Protein AF-W2C7Q3-F1 (afdb_monomer)

Sequence (126 aa):
GCTHACKYCYASFMKRFTGHKEEWGTFLDVKHWPAIKNPKKYAGQRVVIGSVTDGYNPEEATFRRTRKLLEELKDSDAEILICTKSDLVLRDLDLLRQMKKVTVSWSVNTLDETFRADMDKAVSIE

InterPro domains:
  IPR007197 Radical SAM [PF04055] (1-122)
  IPR007197 Radical SAM [SFLDS00029] (1-121)
  IPR040086 Protein MJ0683-like [PTHR43432] (1-119)
  IPR040086 Protein MJ0683-like [SFLDG01084] (1-121)
  IPR058240 Radical SAM superfamily [SSF102114] (1-119)

Secondary structure (DSSP, 8-state):
--TT--TT-GGGGGGGGT---SPTTS----------S-GGGGTTPEEEESSSS-SS-TTHHHH-HHHHHHHHHTTS-PEEEEEES-GGGGGGHHHHTTSSEEEEEE----S-HHHHHHH--PPP--

pLDDT: mean 95.61, std 2.41, range [86.12, 98.5]

Organism: NCBI:txid1411148

Foldseek 3Di:
DAQQQFPPAPLQVVVVVVPDPDHRNPDDDDDDDDQDPQLLVQAAHEDEACPRYAPPHPCCVPNVRSVSVLVSNLPHNHAYEHEHLEPSVVVNVVSQVSHDHYDYHHDDPDLDPVVSVVGGNGDHPD

Nearest PDB structures (foldseek):
  8ap6-assembly1_G1  TM=4.027E-01  e=3.257E+00  Trypanosoma brucei brucei
  6ylh-assembly1_b  TM=4.382E-01  e=3.707E+00  Saccharomyces cerevisiae
  3qz6-assembly1_A  TM=4.583E-01  e=4.803E+00  Desulfitobacterium hafniense DCB-2
  2qpx-assembly1_A  TM=5.039E-01  e=9.178E+00  Lacticaseibacillus paracasei ATCC 334
  2psj-assembly2_B  TM=3.686E-01  e=7.557E+00  Renilla reniformis

Structure (mmCIF, N/CA/C/O backbone):
data_AF-W2C7Q3-F1
#
_entry.id   AF-W2C7Q3-F1
#
loop_
_atom_site.group_PDB
_atom_site.id
_atom_site.type_symbol
_atom_site.label_atom_id
_atom_site.label_alt_id
_atom_site.label_comp_id
_atom_site.label_asym_id
_atom_site.label_entity_id
_atom_site.label_seq_id
_atom_site.pdbx_PDB_ins_code
_atom_site.Cartn_x
_atom_site.Cartn_y
_atom_site.Cartn_z
_atom_site.occupancy
_atom_site.B_iso_or_equiv
_atom_site.auth_seq_id
_atom_site.auth_comp_id
_atom_site.auth_asym_id
_atom_site.auth_atom_id
_atom_site.pdbx_PDB_model_num
ATOM 1 N N . GLY A 1 1 ? 14.105 0.275 1.279 1.00 92.25 1 GLY A N 1
ATOM 2 C CA . GLY A 1 1 ? 13.764 0.535 -0.143 1.00 92.25 1 GLY A CA 1
ATOM 3 C C . GLY A 1 1 ? 12.392 -0.009 -0.539 1.00 92.25 1 GLY A C 1
ATOM 4 O O . GLY A 1 1 ? 11.542 -0.166 0.331 1.00 92.25 1 GLY A O 1
ATOM 5 N N . CYS A 1 2 ? 12.158 -0.230 -1.839 1.00 96.12 2 CYS A N 1
ATOM 6 C CA . CYS A 1 2 ? 10.900 -0.724 -2.432 1.00 96.12 2 CYS A CA 1
ATOM 7 C C . CYS A 1 2 ? 11.222 -1.590 -3.661 1.00 96.12 2 CYS A C 1
ATOM 9 O O . CYS A 1 2 ? 11.786 -1.076 -4.626 1.00 96.12 2 CYS A O 1
ATOM 11 N N . THR A 1 3 ? 10.884 -2.875 -3.638 1.00 96.50 3 THR A N 1
ATOM 12 C CA . THR A 1 3 ? 11.326 -3.890 -4.614 1.00 96.50 3 THR A CA 1
ATOM 13 C C . THR A 1 3 ? 10.431 -3.992 -5.846 1.00 96.50 3 THR A C 1
ATOM 15 O O . THR A 1 3 ? 10.811 -4.644 -6.818 1.00 96.50 3 THR A O 1
ATOM 18 N N . HIS A 1 4 ? 9.324 -3.237 -5.891 1.00 96.19 4 HIS A N 1
ATOM 19 C CA . HIS A 1 4 ? 8.619 -2.959 -7.151 1.00 96.19 4 HIS A CA 1
ATOM 20 C C . HIS A 1 4 ? 9.514 -2.278 -8.198 1.00 96.19 4 HIS A C 1
ATOM 22 O O . HIS A 1 4 ? 9.216 -2.361 -9.386 1.00 96.19 4 HIS A O 1
ATOM 28 N N . ALA A 1 5 ? 10.603 -1.623 -7.765 1.00 96.19 5 ALA A N 1
ATOM 29 C CA . ALA A 1 5 ? 11.681 -1.133 -8.625 1.00 96.19 5 ALA A CA 1
ATOM 30 C C . ALA A 1 5 ? 11.218 -0.250 -9.800 1.00 96.19 5 ALA A C 1
ATOM 32 O O . ALA A 1 5 ? 11.832 -0.266 -10.863 1.00 96.19 5 ALA A O 1
ATOM 33 N N . CYS A 1 6 ? 10.140 0.525 -9.617 1.00 96.75 6 CYS A N 1
ATOM 34 C CA . CYS A 1 6 ? 9.582 1.336 -10.696 1.00 96.75 6 CYS A CA 1
ATOM 35 C C . CYS A 1 6 ? 10.639 2.307 -11.246 1.00 96.75 6 CYS A C 1
ATOM 37 O O . CYS A 1 6 ? 11.153 3.140 -10.489 1.00 96.75 6 CYS A O 1
ATOM 39 N N . LYS A 1 7 ? 10.908 2.263 -12.557 1.00 96.38 7 LYS A N 1
ATOM 40 C CA . LYS A 1 7 ? 11.866 3.167 -13.228 1.00 96.38 7 LYS A CA 1
ATOM 41 C C . LYS A 1 7 ? 11.490 4.648 -13.062 1.00 96.38 7 LYS A C 1
ATOM 43 O O . LYS A 1 7 ? 12.357 5.511 -13.032 1.00 96.38 7 LYS A O 1
ATOM 48 N N . TYR A 1 8 ? 10.197 4.935 -12.895 1.00 95.25 8 TYR A N 1
ATOM 49 C CA . TYR A 1 8 ? 9.626 6.274 -12.696 1.00 95.25 8 TYR A CA 1
ATOM 50 C C . TYR A 1 8 ? 9.462 6.671 -11.213 1.00 95.25 8 TYR A C 1
ATOM 52 O O . TYR 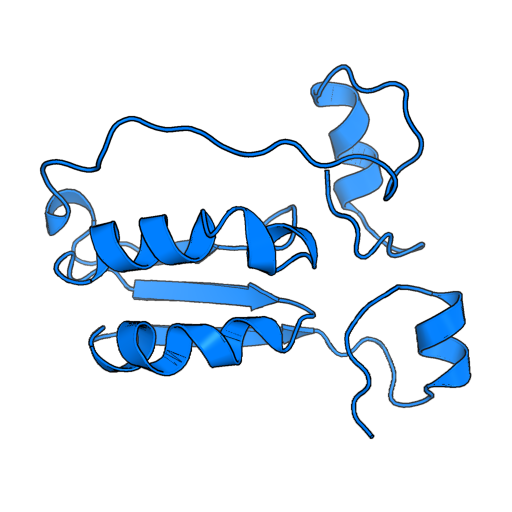A 1 8 ? 8.779 7.645 -10.892 1.00 95.25 8 TYR A O 1
ATOM 60 N N . CYS A 1 9 ? 10.027 5.909 -10.269 1.00 95.81 9 CYS A N 1
ATOM 61 C CA . CYS A 1 9 ? 9.785 6.139 -8.847 1.00 95.81 9 CYS A CA 1
ATOM 62 C C . CYS A 1 9 ? 10.462 7.418 -8.336 1.00 95.81 9 CYS A C 1
ATOM 64 O O . CYS A 1 9 ? 11.691 7.493 -8.266 1.00 95.81 9 CYS A O 1
ATOM 66 N N . TYR A 1 10 ? 9.673 8.376 -7.843 1.00 93.31 10 TYR A N 1
ATOM 67 C CA . TYR A 1 10 ? 10.215 9.581 -7.204 1.00 93.31 10 TYR A CA 1
ATOM 68 C C . TYR A 1 10 ? 11.012 9.268 -5.922 1.00 93.31 10 TYR A C 1
ATOM 70 O O . TYR A 1 10 ? 11.939 9.995 -5.568 1.00 93.31 10 TYR A O 1
ATOM 78 N N . ALA A 1 11 ? 10.686 8.173 -5.221 1.00 93.88 11 ALA A N 1
ATOM 79 C CA . ALA A 1 11 ? 11.367 7.784 -3.988 1.00 93.88 11 ALA A CA 1
ATOM 80 C C . ALA A 1 11 ? 12.809 7.300 -4.222 1.00 93.88 11 ALA A C 1
ATOM 82 O O . ALA A 1 11 ? 13.586 7.251 -3.268 1.00 93.88 11 ALA A O 1
ATOM 83 N N . SER A 1 12 ? 13.207 7.040 -5.474 1.00 93.50 12 SER A N 1
ATOM 84 C CA . SER A 1 12 ? 14.613 6.807 -5.835 1.00 93.50 12 SER A CA 1
ATOM 85 C C . SER A 1 12 ? 15.519 7.953 -5.370 1.00 93.50 12 SER A C 1
ATOM 87 O O . SER A 1 12 ? 16.609 7.714 -4.855 1.00 93.50 12 SER A O 1
ATOM 89 N N . PHE A 1 13 ? 15.027 9.195 -5.419 1.00 90.56 13 PHE A N 1
ATOM 90 C CA . PHE A 1 13 ? 15.721 10.364 -4.887 1.00 90.56 13 PHE A CA 1
ATOM 91 C C . PHE A 1 13 ? 15.902 10.306 -3.366 1.00 90.56 13 PHE A C 1
ATOM 93 O O . PHE A 1 13 ? 16.940 10.718 -2.843 1.00 90.56 13 PHE A O 1
ATOM 100 N N . MET A 1 14 ? 14.921 9.758 -2.640 1.00 88.19 14 MET A N 1
ATOM 101 C CA . MET A 1 14 ? 14.968 9.653 -1.179 1.00 88.19 14 MET A CA 1
ATOM 102 C C . MET A 1 14 ? 16.081 8.718 -0.695 1.00 88.19 14 MET A C 1
ATOM 104 O O . MET A 1 14 ? 16.545 8.886 0.433 1.00 88.19 14 MET A O 1
ATOM 108 N N . LYS A 1 15 ? 16.582 7.805 -1.547 1.00 90.06 15 LYS A N 1
ATOM 109 C CA . LYS A 1 15 ? 17.728 6.922 -1.254 1.00 90.06 15 LYS A CA 1
ATOM 110 C C . LYS A 1 15 ? 18.928 7.697 -0.699 1.00 90.06 15 LYS A C 1
ATOM 112 O O . LYS A 1 15 ? 19.578 7.213 0.227 1.00 90.06 15 LYS A O 1
ATOM 117 N N . ARG A 1 16 ? 19.177 8.928 -1.168 1.00 89.38 16 ARG A N 1
ATOM 118 C CA . ARG A 1 16 ? 20.306 9.764 -0.710 1.00 89.38 16 ARG A CA 1
ATOM 119 C C . ARG A 1 16 ? 20.311 10.048 0.799 1.00 89.38 16 ARG A C 1
ATOM 121 O O . ARG A 1 16 ? 21.359 10.352 1.351 1.00 89.38 16 ARG A O 1
ATOM 128 N N . PHE A 1 17 ? 19.156 9.945 1.459 1.00 89.75 17 PHE A N 1
ATOM 129 C CA . PHE A 1 17 ? 19.003 10.171 2.899 1.00 89.75 17 PHE A CA 1
ATOM 130 C C . PHE A 1 17 ? 19.083 8.889 3.735 1.00 89.75 17 PHE A C 1
ATOM 132 O O . PHE A 1 17 ? 18.978 8.948 4.955 1.00 89.75 17 PHE A O 1
ATOM 139 N N . THR A 1 18 ? 19.222 7.730 3.090 1.00 87.88 18 THR A N 1
ATOM 140 C CA . THR A 1 18 ? 19.127 6.419 3.750 1.00 87.88 18 THR A 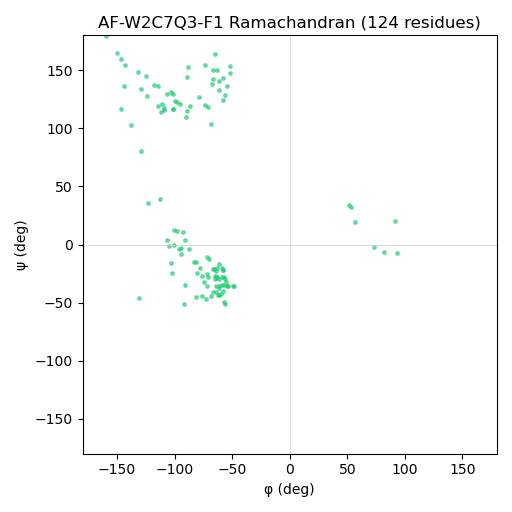CA 1
ATOM 141 C C . THR A 1 18 ? 20.482 5.755 3.989 1.00 87.88 18 THR A C 1
ATOM 143 O O . THR A 1 18 ? 20.569 4.831 4.785 1.00 87.88 18 THR A O 1
ATOM 146 N N . GLY A 1 19 ? 21.543 6.215 3.318 1.00 90.44 19 GLY A N 1
ATOM 147 C CA . GLY A 1 19 ? 22.880 5.615 3.403 1.00 90.44 19 GLY A CA 1
ATOM 148 C C . GLY A 1 19 ? 23.100 4.388 2.507 1.00 90.44 19 GLY A C 1
ATOM 149 O O . GLY A 1 19 ? 24.241 3.946 2.380 1.00 90.44 19 GLY A O 1
ATOM 150 N N . HIS A 1 20 ? 22.059 3.879 1.837 1.00 93.81 20 HIS A N 1
ATOM 151 C CA . HIS A 1 20 ? 22.189 2.790 0.865 1.00 93.81 20 HIS A CA 1
ATOM 152 C C . HIS A 1 20 ? 22.964 3.223 -0.380 1.00 93.81 20 HIS A C 1
ATOM 154 O O . HIS A 1 20 ? 22.742 4.305 -0.937 1.00 93.81 20 HIS A O 1
ATOM 160 N N . LYS A 1 21 ? 23.844 2.341 -0.851 1.00 93.19 21 LYS A N 1
ATOM 161 C CA . LYS A 1 21 ? 24.610 2.495 -2.098 1.00 93.19 21 LYS A CA 1
ATOM 162 C C . LYS A 1 21 ? 24.023 1.650 -3.229 1.00 93.19 21 LYS A C 1
ATOM 164 O O . LYS A 1 21 ? 24.152 2.038 -4.384 1.00 93.19 21 LYS A O 1
ATOM 169 N N . GLU A 1 22 ? 23.308 0.585 -2.887 1.00 94.88 22 GLU A N 1
ATOM 170 C CA . GLU A 1 22 ? 22.643 -0.377 -3.768 1.00 94.88 22 GLU A CA 1
ATOM 171 C C . GLU A 1 22 ? 21.630 0.293 -4.701 1.00 94.88 22 GLU A C 1
ATOM 173 O O . GLU A 1 22 ? 20.945 1.234 -4.303 1.00 94.88 22 GLU A O 1
ATOM 178 N N . GLU A 1 23 ? 21.516 -0.174 -5.942 1.00 93.56 23 GLU A N 1
A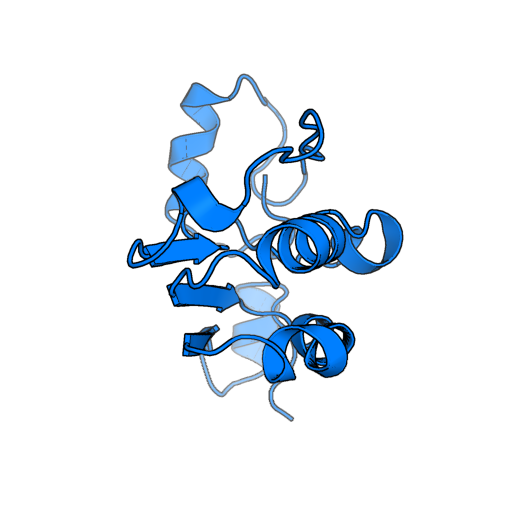TOM 179 C CA . GLU A 1 23 ? 20.585 0.377 -6.934 1.00 93.56 23 GLU A CA 1
ATOM 180 C C . GLU A 1 23 ? 19.132 0.472 -6.424 1.00 93.56 23 GLU A C 1
ATOM 182 O O . GLU A 1 23 ? 18.665 -0.320 -5.600 1.00 93.56 23 GLU A O 1
ATOM 187 N N . TRP A 1 24 ? 18.386 1.484 -6.883 1.00 94.94 24 TRP A N 1
ATOM 188 C CA . TRP A 1 24 ? 16.983 1.604 -6.477 1.00 94.94 24 TRP A CA 1
ATOM 189 C C . TRP A 1 24 ? 16.198 0.375 -6.944 1.00 94.94 24 TRP A C 1
ATOM 191 O O . TRP A 1 24 ? 16.307 -0.047 -8.091 1.00 94.94 24 TRP A O 1
ATOM 201 N N . GLY A 1 25 ? 15.397 -0.198 -6.047 1.00 95.19 25 GLY A N 1
ATOM 202 C CA . GLY A 1 25 ? 14.652 -1.418 -6.340 1.00 95.19 25 GLY A CA 1
ATOM 203 C C . GLY A 1 25 ? 15.345 -2.720 -5.952 1.00 95.19 25 GLY A C 1
ATOM 204 O O . GLY A 1 25 ? 14.698 -3.763 -6.013 1.00 95.19 25 GLY A O 1
ATOM 205 N N . THR A 1 26 ? 16.611 -2.687 -5.523 1.00 95.56 26 THR A N 1
ATOM 206 C CA . THR A 1 26 ? 17.359 -3.900 -5.139 1.00 95.56 26 THR A CA 1
ATOM 207 C C . THR A 1 26 ? 17.532 -4.074 -3.631 1.00 95.56 26 THR A C 1
ATOM 209 O O . THR A 1 26 ? 18.104 -5.070 -3.199 1.00 95.56 26 THR A O 1
ATOM 212 N N . PHE A 1 27 ? 17.034 -3.133 -2.825 1.00 95.00 27 PHE A N 1
ATOM 213 C CA . PHE A 1 27 ? 17.126 -3.182 -1.367 1.00 95.00 27 PHE A CA 1
ATOM 214 C C . PHE A 1 27 ? 15.777 -2.909 -0.696 1.00 95.00 27 PHE A C 1
ATOM 216 O O . PHE A 1 27 ? 14.953 -2.109 -1.163 1.00 95.00 27 PHE A O 1
ATOM 223 N N . LEU A 1 28 ? 15.576 -3.533 0.460 1.00 94.81 28 LEU A N 1
ATOM 224 C CA . LEU A 1 28 ? 14.430 -3.332 1.333 1.00 94.81 28 LEU A CA 1
ATOM 225 C C . LEU A 1 28 ? 14.879 -3.433 2.787 1.00 94.81 28 LEU A C 1
ATOM 227 O O . LEU A 1 28 ? 15.610 -4.346 3.151 1.00 94.81 28 LEU A O 1
ATOM 231 N N . ASP A 1 29 ? 14.385 -2.513 3.610 1.00 94.56 29 ASP A N 1
ATOM 232 C CA . ASP A 1 29 ? 14.701 -2.467 5.032 1.00 94.56 29 ASP A CA 1
ATOM 233 C C . ASP A 1 29 ? 13.456 -2.867 5.796 1.00 94.56 29 ASP A C 1
ATOM 235 O O . ASP A 1 29 ? 12.414 -2.202 5.722 1.00 94.56 29 ASP A O 1
ATOM 239 N N . VAL A 1 30 ? 13.556 -3.972 6.523 1.00 95.94 30 VAL A N 1
ATOM 240 C CA . VAL A 1 30 ? 12.454 -4.457 7.343 1.00 95.94 30 VAL A CA 1
ATOM 241 C C . VAL A 1 30 ? 12.333 -3.552 8.560 1.00 95.94 30 VAL A C 1
ATOM 243 O O . VAL A 1 30 ? 13.258 -3.405 9.358 1.00 95.94 30 VAL A O 1
ATOM 246 N N . LYS A 1 31 ? 11.171 -2.916 8.712 1.00 94.75 31 LYS A N 1
ATOM 247 C CA . LYS A 1 31 ? 10.924 -2.022 9.843 1.00 94.75 31 LYS A CA 1
ATOM 248 C C . LYS A 1 31 ? 10.586 -2.825 11.092 1.00 94.75 31 LYS A C 1
ATOM 250 O O . LYS A 1 31 ? 9.634 -3.608 11.101 1.00 94.75 31 LYS A O 1
ATOM 255 N N . HIS A 1 32 ? 11.312 -2.553 12.170 1.00 96.00 32 HIS A N 1
ATOM 256 C CA . HIS A 1 32 ? 11.046 -3.085 13.501 1.00 96.00 32 HIS A CA 1
ATOM 257 C C . HIS A 1 32 ? 10.656 -1.942 14.440 1.00 96.00 32 HIS A C 1
ATOM 259 O O . HIS A 1 32 ? 11.262 -0.875 14.420 1.00 96.00 32 HIS A O 1
ATOM 265 N N . TRP A 1 33 ? 9.625 -2.163 15.249 1.00 96.62 33 TRP A N 1
ATOM 266 C CA . TRP A 1 33 ? 9.131 -1.200 16.233 1.00 96.62 33 TRP A CA 1
ATOM 267 C C . TRP A 1 33 ? 8.671 -1.938 17.497 1.00 96.62 33 TRP A C 1
ATOM 269 O O . TRP A 1 33 ? 8.310 -3.121 17.413 1.00 96.62 33 TRP A O 1
ATOM 279 N N . PRO A 1 34 ? 8.687 -1.271 18.667 1.00 96.69 34 PRO A N 1
ATOM 280 C CA . PRO A 1 34 ? 8.044 -1.797 19.864 1.00 96.69 34 PRO A CA 1
ATOM 281 C C . PRO A 1 34 ? 6.527 -1.832 19.666 1.00 96.69 34 PRO A C 1
ATOM 283 O O . PRO A 1 34 ? 5.969 -0.912 19.077 1.00 96.69 34 PRO A O 1
ATOM 286 N N . ALA A 1 35 ? 5.863 -2.863 20.189 1.00 95.88 35 ALA A N 1
ATOM 287 C CA . ALA A 1 35 ? 4.418 -3.023 20.037 1.00 95.88 35 ALA A CA 1
ATOM 288 C C . ALA A 1 35 ? 3.645 -1.777 20.506 1.00 95.88 35 ALA A C 1
ATOM 290 O O . ALA A 1 35 ? 3.937 -1.208 21.568 1.00 95.88 35 ALA A O 1
ATOM 291 N N . ILE A 1 36 ? 2.639 -1.369 19.731 1.00 96.12 36 ILE A N 1
ATOM 292 C CA . ILE A 1 36 ? 1.766 -0.244 20.075 1.00 96.12 36 ILE A CA 1
ATOM 293 C C . ILE A 1 36 ? 0.903 -0.625 21.286 1.00 96.12 36 ILE A C 1
ATOM 295 O O . ILE A 1 36 ? -0.074 -1.357 21.175 1.00 96.12 36 ILE A O 1
ATOM 299 N N . LYS A 1 37 ? 1.249 -0.099 22.468 1.00 94.50 37 LYS A N 1
ATOM 300 C CA . LYS A 1 37 ? 0.520 -0.387 23.720 1.00 94.50 37 LYS A CA 1
ATOM 301 C C . LYS A 1 37 ? -0.815 0.353 23.849 1.00 94.50 37 LYS A C 1
ATOM 303 O O . LYS A 1 37 ? -1.696 -0.111 24.559 1.00 94.50 37 LYS A O 1
ATOM 308 N N . ASN A 1 38 ? -0.949 1.518 23.212 1.00 95.62 38 ASN A N 1
ATOM 309 C CA . ASN A 1 38 ? -2.159 2.341 23.264 1.00 95.62 38 ASN A CA 1
ATOM 310 C C . ASN A 1 38 ? -2.611 2.722 21.842 1.00 95.62 38 ASN A C 1
ATOM 312 O O . ASN A 1 38 ? -2.321 3.834 21.389 1.00 95.62 38 ASN A O 1
ATOM 316 N N . PRO A 1 39 ? -3.306 1.821 21.126 1.00 94.56 39 PRO A N 1
ATOM 317 C CA . PRO A 1 39 ? -3.774 2.098 19.771 1.00 94.56 39 PRO A CA 1
ATOM 318 C C . PRO A 1 39 ? -4.809 3.228 19.722 1.00 94.56 39 PRO A C 1
ATOM 320 O O . PRO A 1 39 ? -4.855 3.961 18.739 1.00 94.56 39 PRO A O 1
ATOM 323 N N . LYS A 1 40 ? -5.569 3.461 20.803 1.00 96.00 40 LYS A N 1
ATOM 324 C CA . LYS A 1 40 ? -6.542 4.567 20.895 1.00 96.00 40 LYS A CA 1
ATOM 325 C C . LYS A 1 40 ? -5.913 5.953 20.766 1.00 96.00 40 LYS A C 1
ATOM 327 O O . LYS A 1 40 ? -6.619 6.906 20.459 1.00 96.00 40 LYS A O 1
ATOM 332 N N . LYS A 1 41 ? -4.589 6.080 20.921 1.00 96.31 41 LYS A N 1
ATOM 333 C CA . LYS A 1 41 ? -3.866 7.324 20.616 1.00 96.31 41 LYS A CA 1
ATOM 334 C C . LYS A 1 41 ? -4.102 7.795 19.173 1.00 96.31 41 LYS A C 1
ATOM 336 O O . LYS A 1 41 ? -4.055 8.996 18.923 1.00 96.31 41 LYS A O 1
ATOM 341 N N . TYR A 1 42 ? -4.344 6.875 18.241 1.00 96.38 42 TYR A N 1
ATOM 342 C CA . TYR A 1 42 ? -4.551 7.179 16.824 1.00 96.38 42 TYR A CA 1
ATOM 343 C C . TYR A 1 42 ? -6.024 7.410 16.450 1.00 96.38 42 TYR A C 1
ATOM 345 O O . TYR A 1 42 ? -6.317 7.623 15.275 1.00 96.38 42 TYR A O 1
ATOM 353 N N . ALA A 1 43 ? -6.947 7.403 17.418 1.00 96.62 43 ALA A N 1
ATOM 354 C CA . ALA A 1 43 ? -8.369 7.602 17.156 1.00 96.62 43 ALA A CA 1
ATOM 355 C C . ALA A 1 43 ? -8.624 8.922 16.413 1.00 96.62 43 ALA A C 1
ATOM 357 O O . ALA A 1 43 ? -8.143 9.981 16.817 1.00 96.62 43 ALA A O 1
ATOM 358 N N . GLY A 1 44 ? -9.364 8.848 15.304 1.00 95.12 44 GLY A N 1
ATOM 359 C CA . GLY A 1 44 ? -9.674 10.007 14.459 1.00 95.12 44 GLY A CA 1
ATOM 360 C C . GLY A 1 44 ? -8.507 10.538 13.616 1.00 95.12 44 GLY A C 1
ATOM 361 O O . GLY A 1 44 ? -8.713 11.458 12.828 1.00 95.12 44 GLY A O 1
ATOM 362 N N . GLN A 1 45 ? -7.305 9.967 13.736 1.00 97.06 45 GLN A N 1
ATOM 363 C CA . GLN A 1 45 ? -6.163 10.307 12.887 1.00 97.06 45 GLN A CA 1
ATOM 364 C C . GLN A 1 45 ? -6.145 9.440 11.629 1.00 97.06 45 GLN A C 1
ATOM 366 O O . GLN A 1 45 ? -6.606 8.298 11.640 1.00 97.06 45 GLN A O 1
ATOM 371 N N . ARG A 1 46 ? -5.557 9.970 10.552 1.00 97.00 46 ARG A N 1
ATOM 372 C CA . ARG A 1 46 ? -5.326 9.221 9.315 1.00 97.00 46 ARG A CA 1
ATOM 373 C C . ARG A 1 46 ? -3.915 8.637 9.295 1.00 97.00 46 ARG A C 1
ATOM 375 O O . ARG A 1 46 ? -2.935 9.378 9.335 1.00 97.00 46 ARG A O 1
ATOM 382 N N . VAL A 1 47 ? -3.818 7.316 9.191 1.00 97.00 47 VAL A N 1
ATOM 383 C CA . VAL A 1 47 ? -2.563 6.573 9.035 1.00 97.00 47 VAL A CA 1
ATOM 384 C C . VAL A 1 47 ? -2.411 6.186 7.569 1.00 97.00 47 VAL A C 1
ATOM 386 O O . VAL A 1 47 ? -3.220 5.431 7.033 1.00 97.00 47 VAL A O 1
ATOM 389 N N . VAL A 1 48 ? -1.364 6.703 6.924 1.00 97.81 48 VAL A N 1
ATOM 390 C CA . VAL A 1 48 ? -1.055 6.408 5.519 1.00 97.81 48 VAL A CA 1
ATOM 391 C C . VAL A 1 48 ? 0.071 5.380 5.443 1.00 97.81 48 VAL A C 1
ATOM 393 O O . VAL A 1 48 ? 1.198 5.646 5.863 1.00 97.81 48 VAL A O 1
ATOM 396 N N . ILE A 1 49 ? -0.233 4.214 4.884 1.00 97.44 4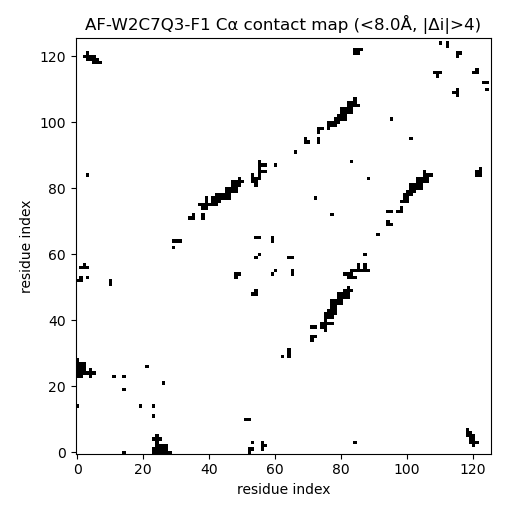9 ILE A N 1
ATOM 397 C CA . ILE A 1 49 ? 0.711 3.133 4.597 1.00 97.44 49 ILE A CA 1
ATOM 398 C C . ILE A 1 49 ? 1.001 3.165 3.096 1.00 97.44 49 ILE A C 1
ATOM 400 O O . ILE A 1 49 ? 0.078 3.231 2.291 1.00 97.44 49 ILE A O 1
ATOM 404 N N . GLY A 1 50 ? 2.276 3.122 2.706 1.00 95.44 50 GLY A N 1
ATOM 405 C CA . GLY A 1 50 ? 2.655 3.210 1.291 1.00 95.44 50 GLY A CA 1
ATOM 406 C C . GLY A 1 50 ? 2.942 4.629 0.791 1.00 95.44 50 GLY A C 1
ATOM 407 O O . GLY A 1 50 ? 2.883 4.875 -0.408 1.00 95.44 50 GLY A O 1
ATOM 408 N N . SER A 1 51 ? 3.236 5.584 1.686 1.00 92.25 51 SER A N 1
ATOM 409 C CA . SER A 1 51 ? 3.444 6.991 1.306 1.00 92.25 51 SER A CA 1
ATOM 410 C C . SER A 1 51 ? 4.748 7.274 0.558 1.00 92.25 51 SER A C 1
ATOM 412 O O . SER A 1 51 ? 4.805 8.267 -0.147 1.00 92.25 51 SER A O 1
ATOM 414 N N . VAL A 1 52 ? 5.792 6.453 0.728 1.00 92.88 52 VAL A N 1
ATOM 415 C CA . VAL A 1 52 ? 7.102 6.603 0.049 1.00 92.88 52 VAL A CA 1
ATOM 416 C C . VAL A 1 52 ? 7.547 5.279 -0.563 1.00 92.88 52 VAL A C 1
ATOM 418 O O . VAL A 1 52 ? 7.983 5.221 -1.708 1.00 92.88 52 VAL A O 1
ATOM 421 N N . THR A 1 53 ? 7.433 4.201 0.208 1.00 94.69 53 THR A N 1
ATOM 422 C CA . THR A 1 53 ? 7.721 2.828 -0.211 1.00 94.69 53 THR A CA 1
ATOM 423 C C . THR A 1 53 ? 6.494 1.975 0.045 1.00 94.69 53 THR A C 1
ATOM 425 O O . THR A 1 53 ? 5.814 2.198 1.048 1.00 94.69 53 THR A O 1
ATOM 428 N N . ASP A 1 54 ? 6.241 0.995 -0.816 1.00 97.31 54 ASP A N 1
ATOM 429 C CA . ASP A 1 54 ? 5.062 0.135 -0.708 1.00 97.31 54 ASP A CA 1
ATOM 430 C C . ASP A 1 54 ? 5.056 -0.666 0.610 1.00 97.31 54 ASP A C 1
ATOM 432 O O . ASP A 1 54 ? 6.100 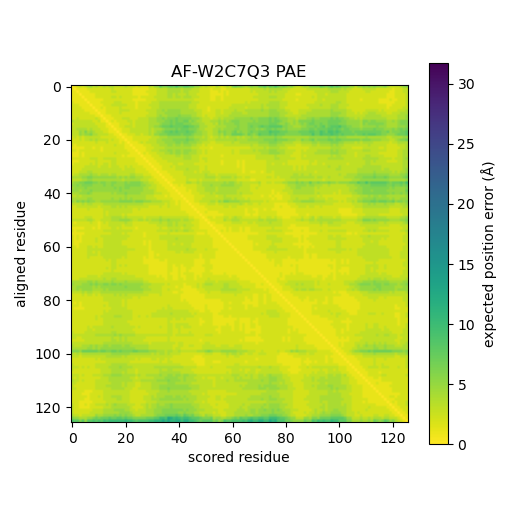-1.120 1.085 1.00 97.31 54 ASP A O 1
ATOM 436 N N . GLY A 1 55 ? 3.881 -0.815 1.225 1.00 96.75 55 GLY A N 1
ATOM 437 C CA . GLY A 1 55 ? 3.697 -1.645 2.421 1.00 96.75 55 GLY A CA 1
ATOM 438 C C . GLY A 1 55 ? 3.550 -3.137 2.106 1.00 96.75 55 GLY A C 1
ATOM 439 O O . GLY A 1 55 ? 3.697 -3.964 3.001 1.00 96.75 55 GLY A O 1
ATOM 440 N N . TYR A 1 56 ? 3.288 -3.476 0.847 1.00 97.69 56 TYR A N 1
ATOM 441 C CA . TYR A 1 56 ? 2.986 -4.820 0.364 1.00 97.69 56 TYR A CA 1
ATOM 442 C C . TYR A 1 56 ? 3.952 -5.264 -0.743 1.00 97.69 56 TYR A C 1
ATOM 444 O O . TYR A 1 56 ? 3.572 -5.994 -1.656 1.00 97.69 56 TYR A O 1
ATOM 452 N N . ASN A 1 57 ? 5.226 -4.863 -0.639 1.00 96.56 57 ASN A N 1
ATOM 453 C CA . ASN A 1 57 ? 6.301 -5.460 -1.439 1.00 96.56 57 ASN A CA 1
ATOM 454 C C . ASN A 1 57 ? 6.281 -7.003 -1.315 1.00 96.56 57 ASN A C 1
ATOM 456 O O . ASN A 1 57 ? 5.861 -7.505 -0.270 1.00 96.56 57 ASN A O 1
ATOM 460 N N . PRO A 1 58 ? 6.782 -7.768 -2.304 1.00 95.44 58 PRO A N 1
ATOM 461 C CA . PRO A 1 58 ? 6.807 -9.235 -2.252 1.00 95.44 58 PRO A CA 1
ATOM 462 C C . PRO A 1 58 ? 7.359 -9.826 -0.942 1.00 95.44 58 PRO A C 1
ATOM 464 O O . PRO A 1 58 ? 6.839 -10.818 -0.431 1.00 95.44 58 PRO A O 1
ATOM 467 N N . GLU A 1 59 ? 8.361 -9.186 -0.335 1.00 96.94 59 GLU A N 1
ATOM 468 C CA . GLU A 1 59 ? 8.983 -9.613 0.924 1.00 96.94 59 GLU A CA 1
ATOM 469 C C . GLU A 1 59 ? 8.017 -9.584 2.126 1.00 96.94 59 GLU A C 1
ATOM 471 O O . GLU A 1 59 ? 8.205 -10.316 3.104 1.00 96.94 59 GLU A O 1
ATOM 476 N N . GLU A 1 60 ? 6.949 -8.784 2.065 1.00 97.81 60 GLU A N 1
ATOM 477 C CA . GLU A 1 60 ? 5.905 -8.731 3.094 1.00 97.81 60 GLU A CA 1
ATOM 478 C C . GLU A 1 60 ? 5.158 -10.070 3.233 1.00 97.81 60 GLU A C 1
ATOM 480 O O . GLU A 1 60 ? 4.587 -10.343 4.296 1.00 97.81 60 GLU A O 1
ATOM 485 N N . ALA A 1 61 ? 5.194 -10.949 2.221 1.00 97.19 61 ALA A N 1
ATOM 486 C CA . ALA A 1 61 ? 4.659 -12.309 2.320 1.00 97.19 61 ALA A CA 1
ATOM 487 C C . ALA A 1 61 ? 5.347 -13.108 3.445 1.00 97.19 61 ALA A C 1
ATOM 489 O O . ALA A 1 61 ? 4.688 -13.872 4.163 1.00 97.19 61 ALA A O 1
ATOM 490 N N . THR A 1 62 ? 6.643 -12.851 3.645 1.00 97.75 62 THR A N 1
ATOM 491 C CA . THR A 1 62 ? 7.492 -13.486 4.658 1.00 97.75 62 THR A CA 1
ATOM 492 C C . THR A 1 62 ? 7.512 -12.689 5.960 1.00 97.75 62 THR A C 1
ATOM 494 O O . THR A 1 62 ? 7.260 -13.250 7.025 1.00 97.75 62 THR A O 1
ATOM 497 N N . PHE A 1 63 ? 7.790 -11.380 5.909 1.00 97.94 63 PHE A N 1
ATOM 498 C CA . PHE A 1 63 ? 8.037 -10.592 7.127 1.00 97.94 63 PHE A CA 1
ATOM 499 C C . PHE A 1 63 ? 6.775 -10.149 7.873 1.00 97.94 63 PHE A C 1
ATOM 501 O O . PHE A 1 63 ? 6.847 -9.906 9.082 1.00 97.94 63 PHE A O 1
ATOM 508 N N . ARG A 1 64 ? 5.635 -10.036 7.176 1.00 97.94 64 ARG A N 1
ATOM 509 C CA . ARG A 1 64 ? 4.315 -9.725 7.754 1.00 97.94 64 ARG A CA 1
ATOM 510 C C . ARG A 1 64 ? 4.302 -8.482 8.658 1.00 97.94 64 ARG A C 1
ATOM 512 O O . ARG A 1 64 ? 3.603 -8.445 9.674 1.00 97.94 64 ARG A O 1
ATOM 519 N N . ARG A 1 65 ? 5.113 -7.469 8.343 1.00 97.88 65 ARG A N 1
ATOM 520 C CA . ARG A 1 65 ? 5.233 -6.247 9.149 1.00 97.88 65 ARG A CA 1
ATOM 521 C C . ARG A 1 65 ? 4.000 -5.379 8.982 1.00 97.88 65 ARG A C 1
ATOM 523 O O . ARG A 1 65 ? 3.445 -4.940 9.986 1.00 97.88 65 ARG A O 1
ATOM 530 N N . THR A 1 66 ? 3.548 -5.167 7.753 1.00 98.00 66 THR A N 1
ATOM 531 C CA . THR A 1 66 ? 2.320 -4.407 7.493 1.00 98.00 66 THR A CA 1
ATOM 532 C C . THR A 1 66 ? 1.127 -5.100 8.135 1.00 98.00 66 THR A C 1
ATOM 534 O O . THR A 1 66 ? 0.374 -4.440 8.849 1.00 98.00 66 THR A O 1
ATOM 537 N N . ARG A 1 67 ? 1.027 -6.432 8.027 1.00 98.25 67 ARG A N 1
ATOM 538 C CA . ARG A 1 67 ? -0.003 -7.193 8.751 1.00 98.25 67 ARG A CA 1
ATOM 539 C C . ARG A 1 67 ? 0.062 -6.967 10.260 1.00 98.25 67 ARG A C 1
ATOM 541 O O . ARG A 1 67 ? -0.949 -6.627 10.863 1.00 98.25 67 ARG A O 1
ATOM 548 N N . LYS A 1 68 ? 1.247 -7.088 10.868 1.00 98.25 68 LYS A N 1
ATOM 549 C CA . LYS A 1 68 ? 1.430 -6.845 12.307 1.00 98.25 68 LYS A CA 1
ATOM 550 C C . LYS A 1 68 ? 1.009 -5.428 12.712 1.00 98.25 68 LYS A C 1
ATOM 552 O O . LYS A 1 68 ? 0.400 -5.243 13.760 1.00 98.25 68 LYS A O 1
ATOM 557 N N . LEU A 1 69 ? 1.315 -4.423 11.891 1.00 97.75 69 LEU A N 1
ATOM 558 C CA . LEU A 1 69 ? 0.866 -3.052 12.134 1.00 97.75 69 LEU A CA 1
ATOM 559 C C . LEU A 1 69 ? -0.666 -2.960 12.109 1.00 97.75 69 LEU A C 1
ATOM 561 O O . LEU A 1 69 ? -1.248 -2.315 12.976 1.00 97.75 69 LEU A O 1
ATOM 565 N N . LEU A 1 70 ? -1.322 -3.616 11.150 1.00 97.81 70 LEU A N 1
ATOM 566 C CA . LEU A 1 70 ? -2.782 -3.662 11.072 1.00 97.81 70 LEU A CA 1
ATOM 567 C C . LEU A 1 70 ? -3.401 -4.379 12.283 1.00 97.81 70 LEU A C 1
ATOM 569 O O . LEU A 1 70 ? -4.388 -3.893 12.829 1.00 97.81 70 LEU A O 1
ATOM 573 N N . GLU A 1 71 ? -2.805 -5.477 12.751 1.00 97.69 71 GLU A N 1
ATOM 574 C CA . GLU A 1 71 ? -3.223 -6.175 13.978 1.00 97.69 71 GLU A CA 1
ATOM 575 C C . GLU A 1 71 ? -3.144 -5.261 15.207 1.00 97.69 71 GLU A C 1
ATOM 577 O O . GLU A 1 71 ? -4.065 -5.240 16.023 1.00 97.69 71 GLU A O 1
ATOM 582 N N . GLU A 1 72 ? -2.072 -4.474 15.322 1.00 97.06 72 GLU A N 1
ATOM 583 C CA . GLU A 1 72 ? -1.880 -3.514 16.413 1.00 97.06 72 GLU A CA 1
ATOM 584 C C . GLU A 1 72 ? -2.828 -2.304 16.309 1.00 97.06 72 GLU A C 1
ATOM 586 O O . GLU A 1 72 ? -3.196 -1.721 17.328 1.00 97.06 72 GLU A O 1
ATOM 591 N N . LEU A 1 73 ? -3.256 -1.928 15.099 1.00 96.62 73 LEU A N 1
ATOM 592 C CA . LEU A 1 73 ? -4.135 -0.781 14.852 1.00 96.62 73 LEU A CA 1
ATOM 593 C C . LEU A 1 73 ? -5.626 -1.126 14.770 1.00 96.62 73 LEU A C 1
ATOM 595 O O . LEU A 1 73 ? -6.436 -0.198 14.735 1.00 96.62 73 LEU A O 1
ATOM 599 N N . LYS A 1 74 ? -6.023 -2.402 14.762 1.00 94.69 74 LYS A N 1
ATOM 600 C CA . LYS A 1 74 ? -7.427 -2.807 14.550 1.00 94.69 74 LYS A CA 1
ATOM 601 C C . LYS A 1 74 ? -8.419 -2.131 15.509 1.00 94.69 74 LYS A C 1
ATOM 603 O O . LYS A 1 74 ? -9.495 -1.723 15.088 1.00 94.69 74 LYS A O 1
ATOM 608 N N . ASP A 1 75 ? -8.008 -1.904 16.758 1.00 93.94 75 ASP A N 1
ATOM 609 C CA . ASP A 1 75 ? -8.837 -1.299 17.809 1.00 93.94 75 ASP A CA 1
ATOM 610 C C . ASP A 1 75 ? -8.577 0.209 17.998 1.00 93.94 75 ASP A C 1
ATOM 612 O O . ASP A 1 75 ? -9.023 0.808 18.981 1.00 93.94 75 ASP A O 1
ATOM 616 N N . SER A 1 76 ? -7.845 0.850 17.082 1.00 95.69 76 SER A N 1
ATOM 617 C CA . SER A 1 76 ? -7.397 2.246 17.222 1.00 95.69 76 SER A CA 1
ATOM 618 C C . SER A 1 76 ? -8.458 3.305 16.92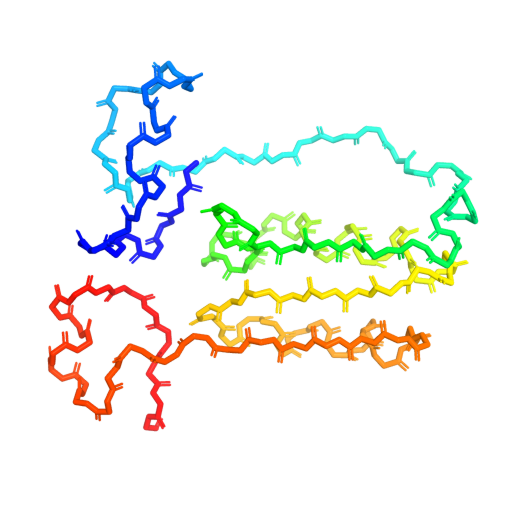4 1.00 95.69 76 SER A C 1
ATOM 620 O O . SER A 1 76 ? -8.295 4.436 17.367 1.00 95.69 76 SER A O 1
ATOM 622 N N . ASP A 1 77 ? -9.523 2.971 16.186 1.00 95.88 77 ASP A N 1
ATOM 623 C CA . ASP A 1 77 ? -10.442 3.941 15.556 1.00 95.88 77 ASP A CA 1
ATOM 624 C C . ASP A 1 77 ? -9.747 4.946 14.605 1.00 95.88 77 ASP A C 1
ATOM 626 O O . ASP A 1 77 ? -10.297 6.010 14.299 1.00 95.88 77 ASP A O 1
ATOM 630 N N . ALA A 1 78 ? -8.537 4.627 14.134 1.00 97.06 78 ALA A N 1
ATOM 631 C CA . ALA A 1 78 ? -7.850 5.395 13.104 1.00 97.06 78 ALA A CA 1
ATOM 632 C C . ALA A 1 78 ? -8.488 5.174 11.724 1.00 97.06 78 ALA A C 1
ATOM 634 O O . ALA A 1 78 ? -9.082 4.130 11.443 1.00 97.06 78 ALA A O 1
ATOM 635 N N . GLU A 1 79 ? -8.327 6.155 10.842 1.00 97.94 79 GLU A N 1
ATOM 636 C CA . GLU A 1 79 ? -8.592 5.995 9.418 1.00 97.94 79 GLU A CA 1
ATOM 637 C C . GLU A 1 79 ? -7.342 5.444 8.729 1.00 97.94 79 GLU A C 1
ATOM 639 O O . GLU A 1 79 ? -6.288 6.080 8.742 1.00 97.94 79 GLU A O 1
ATOM 644 N N . ILE A 1 80 ? -7.455 4.271 8.113 1.00 98.06 80 ILE A N 1
ATOM 645 C CA . ILE A 1 80 ? -6.348 3.621 7.416 1.00 98.06 80 ILE A CA 1
ATOM 646 C C . ILE A 1 80 ? -6.451 3.902 5.919 1.00 98.06 80 ILE A C 1
ATOM 648 O O . ILE A 1 80 ? -7.444 3.557 5.280 1.00 98.06 80 ILE A O 1
ATOM 652 N N . LEU A 1 81 ? -5.403 4.491 5.349 1.00 98.19 81 LEU A N 1
ATOM 653 C CA . LEU A 1 81 ? -5.215 4.616 3.906 1.00 98.19 81 LEU A CA 1
ATOM 654 C C . LEU A 1 81 ? -4.000 3.788 3.495 1.00 98.19 81 LEU A C 1
ATOM 656 O O . LEU A 1 81 ? -2.885 4.056 3.940 1.00 98.19 81 LEU A O 1
ATOM 660 N N . ILE A 1 82 ? -4.210 2.803 2.633 1.00 98.50 82 ILE A N 1
ATOM 661 C CA . ILE A 1 82 ? -3.148 1.991 2.038 1.00 98.50 82 ILE A CA 1
ATOM 662 C C . ILE A 1 82 ? -2.990 2.408 0.581 1.00 98.50 82 ILE A C 1
ATOM 664 O O . ILE A 1 82 ? -3.970 2.420 -0.154 1.00 98.50 82 ILE A O 1
ATOM 668 N N . CYS A 1 83 ? -1.766 2.698 0.158 1.00 98.12 83 CYS A N 1
ATOM 669 C CA . CYS A 1 83 ? -1.398 2.861 -1.245 1.00 98.12 83 CYS A CA 1
ATOM 670 C C . CYS A 1 83 ? -0.491 1.695 -1.644 1.00 98.12 83 CYS A C 1
ATOM 672 O O . CYS A 1 83 ? 0.566 1.518 -1.034 1.00 98.12 83 CYS A O 1
ATOM 674 N N . THR A 1 84 ? -0.888 0.902 -2.640 1.00 97.81 84 THR A N 1
ATOM 675 C CA . THR A 1 84 ? -0.097 -0.262 -3.063 1.00 97.81 84 THR A CA 1
ATOM 676 C C . THR A 1 84 ? -0.182 -0.565 -4.561 1.00 97.81 84 THR A C 1
ATOM 678 O O . THR A 1 84 ? -1.097 -0.113 -5.250 1.00 97.81 84 THR A O 1
ATOM 681 N N . LYS A 1 85 ? 0.802 -1.310 -5.070 1.00 96.88 85 LYS A N 1
ATOM 682 C CA . LYS A 1 85 ? 0.847 -1.946 -6.401 1.00 96.88 85 LYS A CA 1
ATOM 683 C C . LYS A 1 85 ? 0.658 -3.466 -6.349 1.00 96.88 85 LYS A C 1
ATOM 685 O O . LYS A 1 85 ? 0.815 -4.133 -7.369 1.00 96.88 85 LYS A O 1
ATOM 690 N N . SER A 1 86 ? 0.399 -4.013 -5.167 1.00 96.69 86 SER A N 1
ATOM 691 C CA . SER A 1 86 ? 0.472 -5.442 -4.886 1.00 96.69 86 SER A CA 1
ATOM 692 C C . SER A 1 86 ? -0.882 -6.000 -4.475 1.00 96.69 86 SER A C 1
ATOM 694 O O . SER A 1 86 ? -1.583 -5.424 -3.641 1.00 96.69 86 SER A O 1
ATOM 696 N N . ASP A 1 87 ? -1.210 -7.170 -5.010 1.00 96.44 87 ASP A N 1
ATOM 697 C CA . ASP A 1 87 ? -2.374 -7.967 -4.624 1.00 96.44 87 ASP A CA 1
ATOM 698 C C . ASP A 1 87 ? -2.235 -8.631 -3.256 1.00 96.44 87 ASP A C 1
ATOM 700 O O . ASP A 1 87 ? -3.228 -9.071 -2.675 1.00 96.44 87 ASP A O 1
ATOM 704 N N . LEU A 1 88 ? -1.040 -8.613 -2.668 1.00 97.38 88 LEU A N 1
ATOM 705 C CA . LEU A 1 88 ? -0.794 -9.141 -1.331 1.00 97.38 88 LEU A CA 1
ATOM 706 C C . LEU A 1 88 ? -1.647 -8.453 -0.250 1.00 97.38 88 LEU A C 1
ATOM 708 O O . LEU A 1 88 ? -1.890 -9.048 0.800 1.00 97.38 88 LEU A O 1
ATOM 712 N N . VAL A 1 89 ? -2.168 -7.246 -0.509 1.00 97.81 89 VAL A N 1
ATOM 713 C CA . VAL A 1 89 ? -3.156 -6.583 0.361 1.00 97.81 89 VAL A CA 1
ATOM 714 C C . VAL A 1 89 ? -4.413 -7.432 0.587 1.00 97.81 89 VAL A C 1
ATOM 716 O O . VAL A 1 89 ? -5.020 -7.360 1.656 1.00 97.81 89 VAL A O 1
ATOM 719 N N . LEU A 1 90 ? -4.775 -8.299 -0.367 1.00 97.25 90 LEU A N 1
ATOM 720 C CA . LEU A 1 90 ? -5.927 -9.196 -0.259 1.00 97.25 90 LEU A CA 1
ATOM 721 C C . LEU A 1 90 ? -5.777 -10.216 0.882 1.00 97.25 90 LEU A C 1
ATOM 723 O O . LEU A 1 90 ? -6.780 -10.618 1.474 1.00 97.25 90 LEU A O 1
ATOM 727 N N . ARG A 1 91 ? -4.540 -10.587 1.247 1.00 97.88 91 ARG A N 1
ATOM 728 C CA . ARG A 1 91 ? -4.241 -11.465 2.395 1.00 97.88 91 ARG A CA 1
ATOM 729 C C . ARG A 1 91 ? -4.804 -10.911 3.702 1.00 97.88 91 ARG A C 1
ATOM 731 O O . ARG A 1 91 ? -5.200 -11.685 4.566 1.00 97.88 91 ARG A O 1
ATOM 738 N N . ASP A 1 92 ? -4.811 -9.588 3.844 1.00 98.12 92 ASP A N 1
ATOM 739 C CA . ASP A 1 92 ? -5.128 -8.903 5.098 1.00 98.12 92 ASP A CA 1
ATOM 740 C C . ASP A 1 92 ? -6.574 -8.372 5.129 1.00 98.12 92 ASP A C 1
ATOM 742 O O . ASP A 1 92 ? -6.948 -7.618 6.030 1.00 98.12 92 ASP A O 1
ATOM 746 N N . LEU A 1 93 ? -7.428 -8.798 4.186 1.00 97.62 93 LEU A N 1
ATOM 747 C CA . LEU A 1 93 ? -8.857 -8.456 4.162 1.00 97.62 93 LEU A CA 1
ATOM 748 C C . LEU A 1 93 ? -9.584 -8.823 5.461 1.00 97.62 93 LEU A C 1
ATOM 750 O O . LEU A 1 93 ? -10.528 -8.133 5.845 1.00 97.62 93 LEU A O 1
ATOM 754 N N . ASP A 1 94 ? -9.158 -9.889 6.139 1.00 97.19 94 ASP A N 1
ATOM 755 C CA . ASP A 1 94 ? -9.706 -10.306 7.430 1.00 97.19 94 ASP A CA 1
ATOM 756 C C . ASP A 1 94 ? -9.520 -9.233 8.513 1.00 97.19 94 ASP A C 1
ATOM 758 O O . ASP A 1 94 ? -10.430 -9.010 9.313 1.00 97.19 94 ASP A O 1
ATOM 762 N N . LEU A 1 95 ? -8.388 -8.524 8.506 1.00 97.31 95 LEU A N 1
ATOM 763 C CA . LEU A 1 95 ? -8.096 -7.415 9.416 1.00 97.31 95 LEU A CA 1
ATOM 764 C C . LEU A 1 95 ? -8.742 -6.113 8.948 1.00 97.31 95 LEU A C 1
ATOM 766 O O . LEU A 1 95 ? -9.355 -5.407 9.747 1.00 97.31 95 LEU A O 1
ATOM 770 N N . LEU A 1 96 ? -8.639 -5.800 7.653 1.00 97.06 96 LEU A N 1
ATOM 771 C CA . LEU A 1 96 ? -9.161 -4.550 7.095 1.00 97.06 96 LEU A CA 1
ATOM 772 C C . LEU A 1 96 ? -10.680 -4.432 7.279 1.00 97.06 96 LEU A C 1
ATOM 774 O O . LEU A 1 96 ? -11.177 -3.347 7.569 1.00 97.06 96 LEU A O 1
ATOM 778 N N . ARG A 1 97 ? -11.420 -5.545 7.194 1.00 96.38 97 ARG A N 1
ATOM 779 C CA . ARG A 1 97 ? -12.874 -5.582 7.441 1.00 96.38 97 ARG A CA 1
ATOM 780 C C . ARG A 1 97 ? -13.274 -5.286 8.890 1.00 96.38 97 ARG A C 1
ATOM 782 O O . ARG A 1 97 ? -14.424 -4.930 9.124 1.00 96.38 97 ARG A O 1
ATOM 789 N N . GLN A 1 98 ? -12.367 -5.445 9.854 1.00 95.19 98 GLN A N 1
ATOM 790 C CA . GLN A 1 98 ? -12.637 -5.155 11.270 1.00 95.19 98 GLN A CA 1
ATOM 791 C C . GLN A 1 98 ? -12.458 -3.667 11.604 1.00 95.19 98 GLN A C 1
ATOM 793 O O . GLN A 1 98 ? -12.898 -3.204 12.655 1.00 95.19 98 GLN A O 1
ATOM 798 N N . MET A 1 99 ? -11.815 -2.906 10.720 1.00 95.00 99 MET A N 1
ATOM 799 C CA . MET A 1 99 ? -11.524 -1.492 10.925 1.00 95.00 99 MET A CA 1
ATOM 800 C C . MET A 1 99 ? -12.673 -0.617 10.417 1.00 95.00 99 MET A C 1
ATOM 802 O O . MET A 1 99 ? -13.294 -0.895 9.395 1.00 95.00 99 MET A O 1
ATOM 806 N N . LYS A 1 100 ? -12.946 0.490 11.115 1.00 93.25 100 LYS A N 1
ATOM 807 C CA . LYS A 1 100 ? -14.110 1.347 10.819 1.00 93.25 100 LYS A CA 1
ATOM 808 C C . LYS A 1 100 ? -13.980 2.166 9.537 1.00 93.25 100 LYS A C 1
ATOM 810 O O . LYS A 1 100 ? -14.984 2.442 8.888 1.00 93.25 100 LYS A O 1
ATOM 815 N N . LYS A 1 101 ? -12.772 2.634 9.219 1.00 95.88 101 LYS A N 1
ATOM 816 C CA . LYS A 1 101 ? -12.506 3.521 8.080 1.00 95.88 101 LYS A CA 1
ATOM 817 C C . LYS A 1 101 ? -11.238 3.069 7.378 1.00 95.88 101 LYS A C 1
ATOM 819 O O . LYS A 1 101 ? -10.140 3.321 7.867 1.00 95.88 101 LYS A O 1
ATOM 824 N N . VAL A 1 102 ? -11.405 2.400 6.244 1.00 97.69 102 VAL A N 1
ATOM 825 C CA . VAL A 1 102 ? -10.301 1.888 5.432 1.00 97.69 102 VAL A CA 1
ATOM 826 C C . VAL A 1 102 ? -10.492 2.324 3.991 1.00 97.69 102 VAL A C 1
ATOM 828 O O . VAL A 1 102 ? -11.577 2.192 3.435 1.00 97.69 102 VAL A O 1
ATOM 831 N N . THR A 1 103 ? -9.423 2.821 3.383 1.00 98.19 103 THR A N 1
ATOM 832 C CA . THR A 1 103 ? -9.316 3.032 1.940 1.00 98.19 103 THR A CA 1
ATOM 833 C C . THR A 1 103 ? -8.089 2.286 1.439 1.00 98.19 103 THR A C 1
ATOM 835 O O . THR A 1 103 ? -6.990 2.476 1.960 1.00 98.19 103 THR A O 1
ATOM 838 N N . VAL A 1 104 ? -8.267 1.452 0.417 1.00 98.00 104 VAL A N 1
ATOM 839 C CA . VAL A 1 104 ? -7.159 0.838 -0.320 1.00 98.00 104 VAL A CA 1
ATOM 840 C C . VAL A 1 104 ? -7.113 1.491 -1.694 1.00 98.00 104 VAL A C 1
ATOM 842 O O . VAL A 1 104 ? -8.062 1.399 -2.466 1.00 98.00 104 VAL A O 1
ATOM 845 N N . SER A 1 105 ? -6.020 2.190 -1.965 1.00 97.31 105 SER A N 1
ATOM 846 C CA . SER A 1 105 ? -5.699 2.790 -3.250 1.00 97.31 105 SER A CA 1
ATOM 847 C C . SER A 1 105 ? -4.725 1.882 -3.987 1.00 97.31 105 SER A C 1
ATOM 849 O O . SER A 1 105 ? -3.643 1.569 -3.480 1.00 97.31 105 SER A O 1
ATOM 851 N N . TRP A 1 106 ? -5.118 1.472 -5.188 1.00 95.19 106 TRP A N 1
ATOM 852 C CA . TRP A 1 106 ? -4.296 0.649 -6.060 1.00 95.19 106 TRP A CA 1
ATOM 853 C C . TRP A 1 106 ? -3.663 1.507 -7.144 1.00 95.19 106 TRP A C 1
ATOM 855 O O . TRP A 1 106 ? -4.342 2.269 -7.830 1.00 95.19 106 TRP A O 1
ATOM 865 N N . SER A 1 107 ? -2.354 1.388 -7.312 1.00 95.25 107 SER A N 1
ATOM 866 C CA . SER A 1 107 ? -1.643 2.046 -8.403 1.00 95.25 107 SER A CA 1
ATOM 867 C C . SER A 1 107 ? -1.614 1.150 -9.634 1.00 95.25 107 SER A C 1
ATOM 869 O O . SER A 1 107 ? -0.936 0.126 -9.624 1.00 95.25 107 SER A O 1
ATOM 871 N N . VAL A 1 108 ? -2.272 1.585 -10.703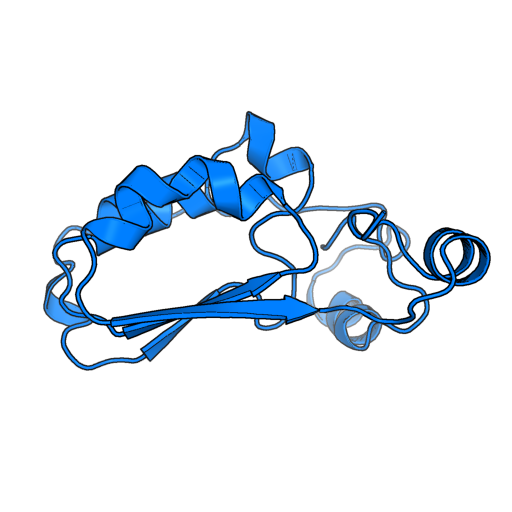 1.00 95.38 108 VAL A N 1
ATOM 872 C CA . VAL A 1 108 ? -2.168 0.990 -12.040 1.00 95.38 108 VAL A CA 1
ATOM 873 C C . VAL A 1 108 ? -1.460 2.005 -12.932 1.00 95.38 108 VAL A C 1
ATOM 875 O O . VAL A 1 108 ? -1.960 3.110 -13.124 1.00 95.38 108 VAL A O 1
ATOM 878 N N . ASN A 1 109 ? -0.255 1.672 -13.402 1.00 94.44 109 ASN A N 1
ATOM 879 C CA . ASN A 1 109 ? 0.548 2.572 -14.239 1.00 94.44 109 ASN A CA 1
ATOM 880 C C . ASN A 1 109 ? 0.022 2.631 -15.681 1.00 94.44 109 ASN A C 1
ATOM 882 O O . ASN A 1 109 ? -0.090 3.694 -16.279 1.00 94.44 109 ASN A O 1
ATOM 886 N N . THR A 1 110 ? -0.299 1.467 -16.234 1.00 95.00 110 THR A N 1
ATOM 887 C CA . THR A 1 110 ? -0.759 1.269 -17.608 1.00 95.00 110 THR A CA 1
ATOM 888 C C . THR A 1 110 ? -1.686 0.056 -17.646 1.00 95.00 110 THR A C 1
ATOM 890 O O . THR A 1 110 ? -1.687 -0.734 -16.702 1.00 95.00 110 THR A O 1
ATOM 893 N N . LEU A 1 111 ? -2.437 -0.096 -18.736 1.00 95.25 111 LEU A N 1
ATOM 894 C CA . LEU A 1 111 ? -3.180 -1.321 -19.043 1.00 95.25 111 LEU A CA 1
ATOM 895 C C . LEU A 1 111 ? -2.419 -2.253 -20.007 1.00 95.25 111 LEU A C 1
ATOM 897 O O . LEU A 1 111 ? -2.904 -3.330 -20.320 1.00 95.25 111 LEU A O 1
ATOM 901 N N . ASP A 1 112 ? -1.252 -1.833 -20.506 1.00 96.25 112 ASP A N 1
ATOM 902 C CA . ASP A 1 112 ? -0.374 -2.655 -21.347 1.00 96.25 112 ASP A CA 1
ATOM 903 C C . ASP A 1 112 ? 0.610 -3.434 -20.465 1.00 96.25 112 ASP A C 1
ATOM 905 O O . ASP A 1 112 ? 1.534 -2.857 -19.884 1.00 96.25 112 ASP A O 1
ATOM 909 N N . GLU A 1 113 ? 0.430 -4.751 -20.377 1.00 95.50 113 GLU A N 1
ATOM 910 C CA . GLU A 1 113 ? 1.263 -5.627 -19.549 1.00 95.50 113 GLU A CA 1
ATOM 911 C C . GLU A 1 113 ? 2.727 -5.695 -19.996 1.00 95.50 113 GLU A C 1
ATOM 913 O O . GLU A 1 113 ? 3.619 -5.838 -19.154 1.00 95.50 113 GLU A O 1
ATOM 918 N N . THR A 1 114 ? 3.002 -5.526 -21.293 1.00 96.31 114 THR A N 1
ATOM 919 C CA . THR A 1 114 ? 4.378 -5.469 -21.808 1.00 96.31 114 THR A CA 1
ATOM 920 C C . THR A 1 114 ? 5.054 -4.191 -21.328 1.00 96.31 114 THR A C 1
ATOM 922 O O . THR A 1 114 ? 6.181 -4.229 -20.830 1.00 96.31 114 THR A O 1
ATOM 925 N N . PHE A 1 115 ? 4.351 -3.057 -21.406 1.00 96.88 115 PHE A N 1
ATOM 926 C CA . PHE A 1 115 ? 4.864 -1.790 -20.889 1.00 96.88 115 PHE A CA 1
ATOM 927 C C . PHE A 1 115 ? 5.000 -1.810 -19.362 1.00 96.88 115 PHE A C 1
ATOM 929 O O . PHE A 1 115 ? 6.012 -1.348 -18.835 1.00 96.88 115 PHE A O 1
ATOM 936 N N . ARG A 1 116 ? 4.035 -2.381 -18.627 1.00 96.25 116 ARG A N 1
ATOM 937 C CA . ARG A 1 116 ? 4.142 -2.556 -17.168 1.00 96.25 116 ARG A CA 1
ATOM 938 C C . ARG A 1 116 ? 5.408 -3.333 -16.815 1.00 96.25 116 ARG A C 1
ATOM 940 O O . ARG A 1 116 ? 6.188 -2.841 -16.004 1.00 96.25 116 ARG A O 1
ATOM 947 N N . ALA A 1 117 ? 5.626 -4.491 -17.443 1.00 95.44 117 ALA A N 1
ATOM 948 C CA . ALA A 1 117 ? 6.768 -5.360 -17.162 1.00 95.44 117 ALA A CA 1
ATOM 949 C C . ALA A 1 117 ? 8.126 -4.693 -17.442 1.00 95.44 117 ALA A C 1
ATOM 951 O O . ALA A 1 117 ? 9.106 -5.006 -16.763 1.00 95.44 117 ALA A O 1
ATOM 952 N N . ASP A 1 118 ? 8.198 -3.760 -18.399 1.00 97.06 118 ASP A N 1
ATOM 953 C CA . ASP A 1 118 ? 9.404 -2.951 -18.598 1.00 97.06 118 ASP A CA 1
ATOM 954 C C . ASP A 1 118 ? 9.569 -1.867 -17.519 1.00 97.06 118 ASP A C 1
ATOM 956 O O . ASP A 1 118 ? 10.691 -1.521 -17.150 1.00 97.06 118 ASP A O 1
ATOM 960 N N . MET A 1 119 ? 8.478 -1.315 -16.988 1.00 96.94 119 MET A N 1
ATOM 961 C CA . MET A 1 119 ? 8.533 -0.148 -16.104 1.00 96.94 119 MET A CA 1
ATOM 962 C C . MET A 1 119 ? 8.638 -0.485 -14.618 1.00 96.94 119 MET A C 1
ATOM 964 O O . MET A 1 119 ? 9.270 0.276 -13.874 1.00 96.94 119 MET A O 1
ATOM 968 N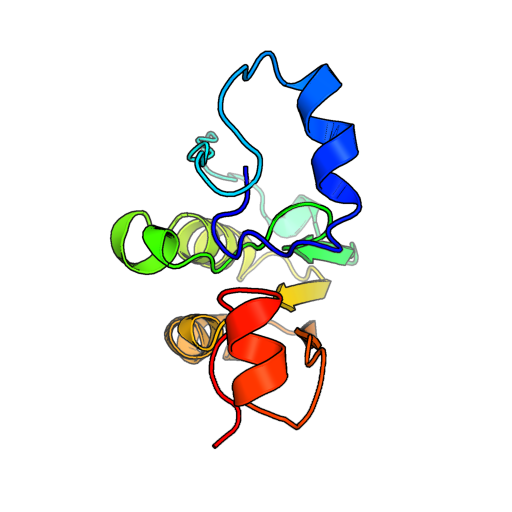 N . ASP A 1 120 ? 8.004 -1.563 -14.161 1.00 95.81 120 ASP A N 1
ATOM 969 C CA . ASP A 1 120 ? 7.963 -1.961 -12.758 1.00 95.81 120 ASP A CA 1
ATOM 970 C C . ASP A 1 120 ? 7.621 -3.448 -12.555 1.00 95.81 120 ASP A C 1
ATOM 972 O O . ASP A 1 120 ? 7.436 -4.221 -13.491 1.00 95.81 120 ASP A O 1
ATOM 976 N N . LYS A 1 121 ? 7.584 -3.862 -11.286 1.00 95.00 121 LYS A N 1
ATOM 977 C CA . LYS A 1 121 ? 7.178 -5.203 -10.847 1.00 95.00 121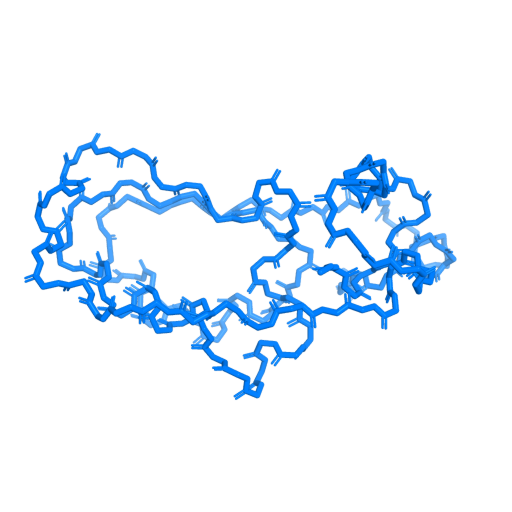 LYS A CA 1
ATOM 978 C C . LYS A 1 121 ? 5.865 -5.152 -10.056 1.00 95.00 121 LYS A C 1
ATOM 980 O O . LYS A 1 121 ? 5.762 -5.781 -9.001 1.00 95.00 121 LYS A O 1
ATOM 985 N N . ALA A 1 122 ? 4.908 -4.316 -10.464 1.00 94.31 122 ALA A N 1
ATOM 986 C CA . ALA A 1 122 ? 3.547 -4.347 -9.917 1.00 94.31 122 ALA A CA 1
ATOM 987 C C . ALA A 1 122 ? 2.847 -5.667 -10.270 1.00 94.31 122 ALA A C 1
ATOM 989 O O . ALA A 1 122 ? 3.298 -6.372 -11.176 1.00 94.31 122 ALA A O 1
ATOM 990 N N . VAL A 1 123 ? 1.749 -6.002 -9.589 1.00 94.06 123 VAL A N 1
ATOM 991 C CA . VAL A 1 123 ? 0.922 -7.140 -10.017 1.00 94.06 123 VAL A CA 1
ATOM 992 C C . VAL A 1 123 ? 0.322 -6.876 -11.405 1.00 94.06 123 VAL A C 1
ATOM 994 O O . VAL A 1 123 ? 0.091 -5.722 -11.773 1.00 94.06 123 VAL A O 1
ATOM 997 N N . SER A 1 124 ? 0.102 -7.945 -12.169 1.00 92.50 124 SER A N 1
ATOM 998 C CA . SER A 1 124 ? -0.652 -7.890 -13.423 1.00 92.50 124 SER A CA 1
ATOM 999 C C . SER A 1 124 ? -2.124 -7.563 -13.156 1.00 92.50 124 SER A C 1
ATOM 1001 O O . SER A 1 124 ? -2.643 -7.887 -12.085 1.00 92.50 124 SER A O 1
ATOM 1003 N N . ILE A 1 125 ? -2.782 -6.905 -14.108 1.00 86.62 125 ILE A N 1
ATOM 1004 C CA . ILE A 1 125 ? -4.229 -6.634 -14.050 1.00 86.62 125 ILE A CA 1
ATOM 1005 C C . ILE A 1 125 ? -5.063 -7.595 -14.915 1.00 86.62 125 ILE A C 1
ATOM 1007 O O . ILE A 1 125 ? -6.286 -7.443 -14.960 1.00 86.62 125 ILE A O 1
ATOM 1011 N N . GLU A 1 126 ? -4.407 -8.527 -15.611 1.00 86.12 126 GLU A N 1
ATOM 1012 C CA . GLU A 1 126 ? -5.035 -9.603 -16.392 1.00 86.12 126 GLU A CA 1
ATOM 1013 C C . GLU A 1 126 ? -5.463 -10.796 -15.523 1.00 86.12 126 GLU A C 1
ATOM 1015 O O . GLU A 1 126 ? -4.783 -11.092 -14.510 1.00 86.12 126 GLU A O 1
#

Solvent-accessible surface area (backbone atoms only — not comparable to full-atom values): 7576 Å² total; per-residue (Å²): 85,37,60,40,40,44,77,83,45,73,50,57,66,54,40,80,81,68,78,66,84,72,60,79,29,75,43,71,69,86,82,83,78,81,81,70,88,62,32,58,78,39,45,81,37,80,48,72,44,31,83,74,43,55,53,44,36,80,66,37,80,76,68,40,49,55,58,51,51,48,67,47,42,44,78,7,62,33,33,39,37,38,36,35,46,43,70,62,57,64,76,47,46,78,56,53,71,66,36,92,41,70,46,81,46,75,63,75,94,62,90,48,66,70,61,39,63,73,40,31,60,56,59,80,93,125

Mean predicted aligned error: 2.85 Å

Radius of gyration: 15.35 Å; Cα contacts (8 Å, |Δi|>4): 181; chains: 1; bounding box: 39×24×46 Å